Protein AF-K0PN01-F1 (afdb_monomer)

Solvent-accessible surface area (backbone atoms only — not comparable to full-atom values): 6183 Å² total; per-residue (Å²): 137,85,87,85,74,76,83,87,74,72,58,92,60,47,63,62,50,53,54,50,53,50,44,64,65,22,47,77,66,31,51,52,72,58,46,65,76,38,42,71,58,53,53,52,38,12,69,74,74,37,35,42,32,32,41,51,97,92,46,77,45,77,47,62,32,67,66,63,52,46,58,69,65,52,66,80,78,79,48,72,66,57,52,33,56,74,71,64,61,66,80,76,74,79,77,79,83,77,130

Structure (mmCIF, N/CA/C/O backbone):
data_AF-K0PN01-F1
#
_entry.id   AF-K0PN01-F1
#
loop_
_atom_site.group_PDB
_atom_site.id
_atom_site.type_symbol
_atom_site.label_atom_id
_atom_site.label_alt_id
_atom_site.label_comp_id
_atom_site.label_asym_id
_atom_site.label_entity_id
_atom_site.label_seq_id
_atom_site.pdbx_PDB_ins_code
_atom_site.Cartn_x
_atom_site.Cartn_y
_atom_site.Cartn_z
_atom_site.occupancy
_atom_site.B_iso_or_equiv
_atom_site.auth_seq_id
_atom_site.auth_comp_id
_atom_site.auth_asym_id
_atom_site.auth_atom_id
_atom_site.pdbx_PDB_model_num
ATOM 1 N N . MET A 1 1 ? 22.962 -12.218 -1.624 1.00 33.25 1 MET A N 1
ATOM 2 C CA . MET A 1 1 ? 22.176 -11.865 -2.824 1.00 33.25 1 MET A CA 1
ATOM 3 C C . MET A 1 1 ? 21.947 -10.361 -2.784 1.00 33.25 1 MET A C 1
ATOM 5 O O . MET A 1 1 ? 21.374 -9.892 -1.812 1.00 33.25 1 MET A O 1
ATOM 9 N N . ILE A 1 2 ? 22.512 -9.602 -3.725 1.00 31.59 2 ILE A N 1
ATOM 10 C CA . ILE A 1 2 ? 22.446 -8.132 -3.734 1.00 31.59 2 ILE A CA 1
ATOM 11 C C . ILE A 1 2 ? 21.397 -7.735 -4.773 1.00 31.59 2 ILE A C 1
ATOM 13 O O . ILE A 1 2 ? 21.616 -7.962 -5.958 1.00 31.59 2 ILE A O 1
ATOM 17 N N . VAL A 1 3 ? 20.282 -7.146 -4.345 1.00 31.38 3 VAL A N 1
ATOM 18 C CA . VAL A 1 3 ? 19.297 -6.567 -5.269 1.00 31.38 3 VAL A CA 1
ATOM 19 C C . VAL A 1 3 ? 19.666 -5.099 -5.473 1.00 31.38 3 VAL A C 1
ATOM 21 O O . VAL A 1 3 ? 19.425 -4.255 -4.612 1.00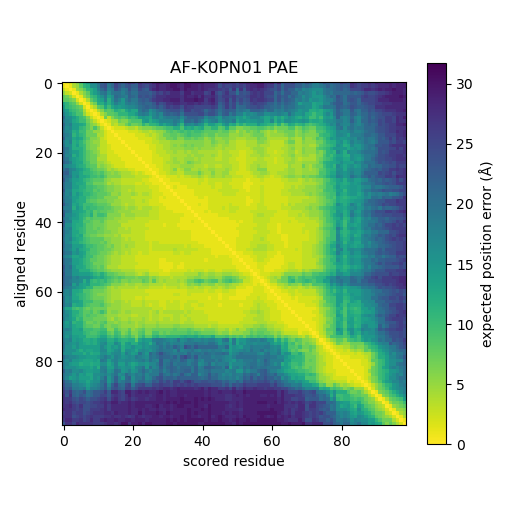 31.38 3 VAL A O 1
ATOM 24 N N . ARG A 1 4 ? 20.345 -4.810 -6.589 1.00 43.62 4 ARG A N 1
ATOM 25 C CA . ARG A 1 4 ? 20.660 -3.451 -7.046 1.00 43.62 4 ARG A CA 1
ATOM 26 C C . ARG A 1 4 ? 19.668 -3.049 -8.126 1.00 43.62 4 ARG A C 1
ATOM 28 O O . ARG A 1 4 ? 19.921 -3.338 -9.283 1.00 43.62 4 ARG A O 1
ATOM 35 N N . THR A 1 5 ? 18.623 -2.330 -7.742 1.00 41.91 5 THR A N 1
ATOM 36 C CA . THR A 1 5 ? 18.025 -1.267 -8.567 1.00 41.91 5 THR A CA 1
ATOM 37 C C . THR A 1 5 ? 17.321 -0.288 -7.630 1.00 41.91 5 THR A C 1
ATOM 39 O O . THR A 1 5 ? 16.113 -0.343 -7.414 1.00 41.91 5 THR A O 1
ATOM 42 N N . LEU A 1 6 ? 18.106 0.599 -7.013 1.00 45.66 6 LEU A N 1
ATOM 43 C CA . LEU A 1 6 ? 17.579 1.776 -6.327 1.00 45.66 6 LEU A CA 1
ATOM 44 C C . LEU A 1 6 ? 17.293 2.830 -7.409 1.00 45.66 6 LEU A C 1
ATOM 46 O O . LEU A 1 6 ? 18.230 3.287 -8.053 1.00 45.66 6 LEU A O 1
ATOM 50 N N . LYS A 1 7 ? 16.009 3.159 -7.622 1.00 50.53 7 LYS A N 1
ATOM 51 C CA . LYS A 1 7 ? 15.469 4.208 -8.518 1.00 50.53 7 LYS A CA 1
ATOM 52 C C . LYS A 1 7 ? 16.495 5.298 -8.878 1.00 50.53 7 LYS A C 1
ATOM 54 O O . LYS A 1 7 ? 16.698 6.229 -8.103 1.00 50.53 7 LYS A O 1
ATOM 59 N N . GLU A 1 8 ? 17.101 5.215 -10.063 1.00 54.03 8 GLU A N 1
ATOM 60 C CA . GLU A 1 8 ? 18.240 6.083 -10.403 1.00 54.03 8 GLU A CA 1
ATOM 61 C C . GLU A 1 8 ? 17.866 7.505 -10.844 1.00 54.03 8 GLU A C 1
ATOM 63 O O . GLU A 1 8 ? 18.743 8.361 -10.822 1.00 54.03 8 GLU A O 1
ATOM 68 N N . ARG A 1 9 ? 16.603 7.803 -11.190 1.00 50.66 9 ARG A N 1
ATOM 69 C CA . ARG A 1 9 ? 16.083 9.168 -11.453 1.00 50.66 9 ARG A CA 1
ATOM 70 C C . ARG A 1 9 ? 14.557 9.139 -11.631 1.00 50.66 9 ARG A C 1
ATOM 72 O O . ARG A 1 9 ? 14.076 9.004 -12.754 1.00 50.66 9 ARG A O 1
ATOM 79 N N . PRO A 1 10 ? 13.759 9.240 -10.559 1.00 56.12 10 PRO A N 1
ATOM 80 C CA . PRO A 1 10 ? 12.337 9.500 -10.731 1.00 56.12 10 PRO A CA 1
ATOM 81 C C . PRO A 1 10 ? 12.147 10.924 -11.303 1.00 56.12 10 PRO A C 1
ATOM 83 O O . PRO A 1 10 ? 12.792 11.849 -10.802 1.00 56.12 10 PRO A O 1
ATOM 86 N N . PRO A 1 11 ? 11.297 11.138 -12.330 1.00 58.88 11 PRO A N 1
ATOM 87 C CA . PRO A 1 11 ? 10.935 12.487 -12.768 1.00 58.88 11 PRO A CA 1
ATOM 88 C C . PRO A 1 11 ? 10.381 13.294 -11.583 1.00 58.88 11 PRO A C 1
ATOM 90 O O . PRO A 1 11 ? 9.824 12.716 -10.650 1.00 58.88 11 PRO A O 1
ATOM 93 N N . ALA A 1 12 ? 10.531 14.624 -11.596 1.00 63.69 12 ALA A N 1
ATOM 94 C CA . ALA A 1 12 ? 10.157 15.494 -10.469 1.00 63.69 12 ALA A CA 1
ATOM 95 C C . ALA A 1 12 ? 8.697 15.299 -9.994 1.00 63.69 12 ALA A C 1
ATOM 97 O O . ALA A 1 12 ? 8.383 15.486 -8.820 1.00 63.69 12 ALA A O 1
ATOM 98 N N . GLU A 1 13 ? 7.826 14.847 -10.896 1.00 66.94 13 GLU A N 1
ATOM 99 C CA . GLU A 1 13 ? 6.402 14.581 -10.675 1.00 66.94 13 GLU A CA 1
ATOM 100 C C . GLU A 1 13 ? 6.105 13.179 -10.115 1.00 66.94 13 GLU A C 1
ATOM 102 O O . GLU A 1 13 ? 4.993 12.907 -9.668 1.00 66.94 13 GLU A O 1
ATOM 107 N N . ALA A 1 14 ? 7.083 12.272 -10.078 1.00 67.62 14 ALA A N 1
ATOM 108 C CA . ALA A 1 14 ? 6.853 10.886 -9.677 1.00 67.62 14 ALA A CA 1
ATOM 109 C C . ALA A 1 14 ? 6.414 10.763 -8.214 1.00 67.62 14 ALA A C 1
ATOM 111 O O . ALA A 1 14 ? 5.578 9.930 -7.882 1.00 67.62 14 ALA A O 1
ATOM 112 N N . ARG A 1 15 ? 6.968 11.589 -7.319 1.00 70.56 15 ARG A N 1
ATOM 113 C CA . ARG A 1 15 ? 6.616 11.555 -5.893 1.00 70.56 15 ARG A CA 1
ATOM 114 C C . ARG A 1 15 ? 5.151 11.947 -5.640 1.00 70.56 15 ARG A C 1
ATOM 116 O O . ARG A 1 15 ? 4.474 11.171 -4.966 1.00 70.56 15 ARG A O 1
ATOM 123 N N . PRO A 1 16 ? 4.643 13.092 -6.137 1.00 77.56 16 PRO A N 1
ATOM 124 C CA . PRO A 1 16 ? 3.231 13.431 -5.978 1.00 77.56 16 PRO A CA 1
ATOM 125 C C . PRO A 1 16 ? 2.301 12.463 -6.719 1.00 77.56 16 PRO A C 1
ATOM 127 O O . PRO A 1 16 ? 1.259 12.123 -6.167 1.00 77.56 16 PRO A O 1
ATOM 130 N N . LEU A 1 17 ? 2.688 11.954 -7.896 1.00 74.81 17 LEU A N 1
ATOM 131 C CA . LEU A 1 17 ? 1.879 10.980 -8.636 1.00 74.81 17 LEU A CA 1
ATOM 132 C C . LEU A 1 17 ? 1.709 9.671 -7.849 1.00 74.81 17 LEU A C 1
ATOM 134 O O . LEU A 1 17 ? 0.592 9.212 -7.649 1.00 74.81 17 LEU A O 1
ATOM 138 N N . VAL A 1 18 ? 2.806 9.122 -7.317 1.00 77.00 18 VAL A N 1
ATOM 139 C CA . VAL A 1 18 ? 2.775 7.905 -6.490 1.00 77.00 18 VAL A CA 1
ATOM 140 C C . VAL A 1 18 ? 1.942 8.116 -5.227 1.00 77.00 18 VAL A C 1
ATOM 142 O O . VAL A 1 18 ? 1.161 7.244 -4.855 1.00 77.00 18 VAL A O 1
ATOM 145 N N . ALA A 1 19 ? 2.077 9.272 -4.570 1.00 80.19 19 ALA A N 1
ATOM 146 C CA . ALA A 1 19 ? 1.275 9.587 -3.392 1.00 80.19 19 ALA A CA 1
ATOM 147 C C . ALA A 1 19 ? -0.227 9.646 -3.719 1.00 80.19 19 ALA A C 1
ATOM 149 O O . ALA A 1 19 ? -1.028 9.098 -2.966 1.00 80.19 19 ALA A O 1
ATOM 150 N N . ALA A 1 20 ? -0.603 10.262 -4.844 1.00 81.75 20 ALA A N 1
ATOM 151 C CA . ALA A 1 20 ? -1.990 10.328 -5.296 1.00 81.75 20 ALA A CA 1
ATOM 152 C C . ALA A 1 20 ? -2.556 8.937 -5.615 1.00 81.75 20 ALA A C 1
ATOM 154 O O . ALA A 1 20 ? -3.627 8.601 -5.122 1.00 81.75 20 ALA A O 1
ATOM 155 N N . THR A 1 21 ? -1.813 8.100 -6.346 1.00 81.75 21 THR A N 1
ATOM 156 C CA . THR A 1 21 ? -2.240 6.731 -6.676 1.00 81.75 21 THR A CA 1
ATOM 157 C C . THR A 1 21 ? -2.445 5.874 -5.427 1.00 81.75 21 THR A C 1
ATOM 159 O O . THR A 1 21 ? -3.421 5.137 -5.337 1.00 81.75 21 THR A O 1
ATOM 162 N N . ILE A 1 22 ? -1.557 5.985 -4.433 1.00 82.19 22 ILE A N 1
ATOM 163 C CA . ILE A 1 22 ? -1.695 5.245 -3.170 1.00 82.19 22 ILE A CA 1
ATOM 164 C C . ILE A 1 22 ? -2.930 5.712 -2.388 1.00 82.19 22 ILE A C 1
ATOM 166 O O . ILE A 1 22 ? -3.647 4.883 -1.831 1.00 82.19 22 ILE A O 1
ATOM 170 N N . LEU A 1 23 ? -3.192 7.022 -2.343 1.00 85.00 23 LEU A N 1
ATOM 171 C CA . LEU A 1 23 ? -4.381 7.570 -1.682 1.00 85.00 23 LEU A CA 1
ATOM 172 C C . LEU A 1 23 ? -5.675 7.157 -2.390 1.00 85.00 23 LEU A C 1
ATOM 174 O O . LEU A 1 23 ? -6.658 6.848 -1.727 1.00 85.00 23 LEU A O 1
ATOM 178 N N . GLU A 1 24 ? -5.672 7.121 -3.721 1.00 85.00 24 GLU A N 1
ATOM 179 C CA . GLU A 1 24 ? -6.812 6.663 -4.513 1.00 85.00 24 GLU A CA 1
ATOM 180 C C . GLU A 1 24 ? -7.098 5.174 -4.277 1.00 85.00 24 GLU A C 1
ATOM 182 O O . GLU A 1 24 ? -8.239 4.805 -4.005 1.00 85.00 24 GLU A O 1
ATOM 187 N N . ALA A 1 25 ? -6.061 4.332 -4.291 1.00 84.19 25 ALA A N 1
ATOM 188 C CA . ALA A 1 25 ? -6.195 2.896 -4.056 1.00 84.19 25 ALA A CA 1
ATOM 189 C C . ALA A 1 25 ? -6.611 2.561 -2.614 1.00 84.19 25 ALA A C 1
ATOM 191 O O . ALA A 1 25 ? -7.407 1.652 -2.393 1.00 84.19 25 ALA A O 1
ATOM 192 N N . GLY A 1 26 ? -6.069 3.283 -1.627 1.00 84.56 26 GLY A N 1
ATOM 193 C CA . GLY A 1 26 ? -6.314 3.009 -0.210 1.00 84.56 26 GLY A CA 1
ATOM 194 C C . GLY A 1 26 ? -7.524 3.729 0.392 1.00 84.56 26 GLY A C 1
ATOM 195 O O . GLY A 1 26 ? -7.864 3.502 1.556 1.00 84.56 26 GLY A O 1
ATOM 196 N N . GLY A 1 27 ? -8.178 4.593 -0.386 1.00 87.69 27 GLY A N 1
ATOM 197 C CA . GLY A 1 27 ? -9.373 5.318 0.018 1.00 87.69 27 GLY A CA 1
ATOM 198 C C . GLY A 1 27 ? -9.141 6.316 1.155 1.00 87.69 27 GLY A C 1
ATOM 199 O O . GLY A 1 27 ? -8.063 6.886 1.332 1.00 87.69 27 GLY A O 1
ATOM 200 N N . MET A 1 28 ? -10.200 6.570 1.928 1.00 89.75 28 MET A N 1
ATOM 201 C CA . MET A 1 28 ? -10.166 7.589 2.977 1.00 89.75 28 MET A CA 1
ATOM 202 C C . MET A 1 28 ? -9.235 7.190 4.129 1.00 89.75 28 MET A C 1
ATOM 204 O O . MET A 1 28 ? -9.421 6.117 4.713 1.00 89.75 28 MET A O 1
ATOM 208 N N . PRO A 1 29 ? -8.298 8.069 4.531 1.00 92.62 29 PRO A N 1
ATOM 209 C CA . PRO A 1 29 ? -7.425 7.797 5.659 1.00 92.62 29 PRO A CA 1
ATOM 210 C C . PRO A 1 29 ? -8.191 7.539 6.961 1.00 92.62 29 PRO A C 1
ATOM 212 O O . PRO A 1 29 ? -9.094 8.279 7.357 1.00 92.62 29 PRO A O 1
ATOM 215 N N . LEU A 1 30 ? -7.802 6.476 7.656 1.00 94.94 30 LEU A N 1
ATOM 216 C CA . LEU A 1 30 ? -8.364 6.072 8.935 1.00 94.94 30 LEU A CA 1
ATOM 217 C C . LEU A 1 30 ? -7.598 6.723 10.079 1.00 94.94 30 LEU A C 1
ATOM 219 O O . LEU A 1 30 ? -6.369 6.712 10.112 1.00 94.94 30 LEU A O 1
ATOM 223 N N . ARG A 1 31 ? -8.309 7.192 11.105 1.00 94.69 31 ARG A N 1
ATOM 224 C CA . ARG A 1 31 ? -7.651 7.609 12.347 1.00 94.69 31 ARG A CA 1
ATOM 225 C C . ARG A 1 31 ? -6.980 6.406 13.001 1.00 94.69 31 ARG A C 1
ATOM 227 O O . ARG A 1 31 ? -7.562 5.323 13.066 1.00 94.69 31 ARG A O 1
ATOM 234 N N . LEU A 1 32 ? -5.811 6.615 13.608 1.00 94.12 32 LEU A N 1
ATOM 235 C CA . LEU A 1 32 ? -5.059 5.564 14.306 1.00 94.12 32 LEU A CA 1
ATOM 236 C C . LEU A 1 32 ? -5.911 4.724 15.278 1.00 94.12 32 LEU A C 1
ATOM 238 O O . LEU A 1 32 ? -5.742 3.508 15.375 1.00 94.12 32 LEU A O 1
ATOM 242 N N . ARG A 1 33 ? -6.841 5.357 16.004 1.00 94.56 33 ARG A N 1
ATOM 243 C CA . ARG A 1 33 ? -7.744 4.663 16.93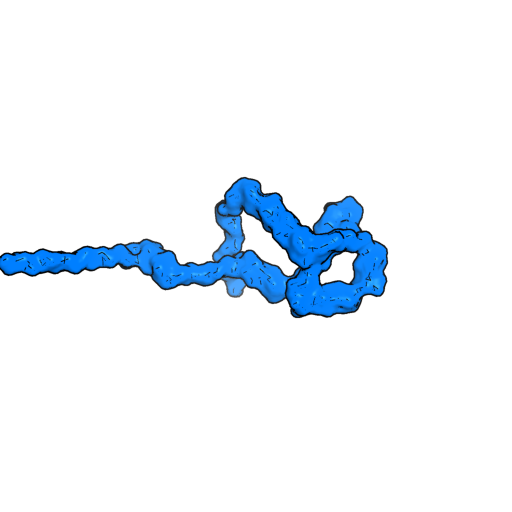7 1.00 94.56 33 ARG A CA 1
ATOM 244 C C . ARG A 1 33 ? -8.682 3.687 16.222 1.00 94.56 33 ARG A C 1
ATOM 246 O O . ARG A 1 33 ? -8.928 2.604 16.750 1.00 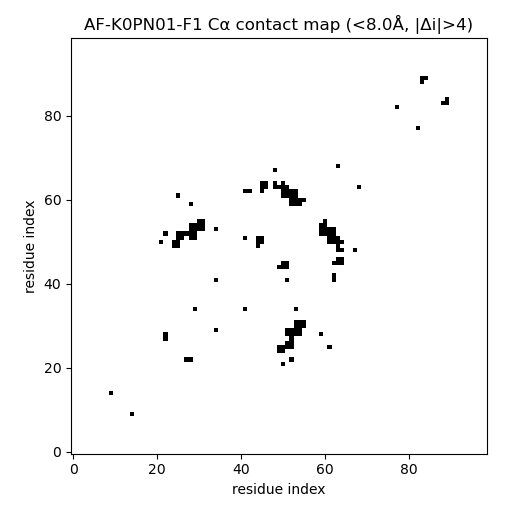94.56 33 ARG A O 1
ATOM 253 N N . ASP A 1 34 ? -9.185 4.059 15.052 1.00 94.94 34 ASP A N 1
ATOM 254 C CA . ASP A 1 34 ? -10.098 3.234 14.261 1.00 94.94 34 ASP A CA 1
ATOM 255 C C . ASP A 1 34 ? -9.341 2.108 13.561 1.00 94.94 34 ASP A C 1
ATOM 257 O O . ASP A 1 34 ? -9.788 0.961 13.590 1.00 94.94 34 ASP A O 1
ATOM 261 N N . ALA A 1 35 ? -8.140 2.404 13.054 1.00 94.38 35 ALA A N 1
ATOM 262 C CA . ALA A 1 35 ? -7.252 1.399 12.483 1.00 94.38 35 ALA A CA 1
ATOM 263 C C . ALA A 1 35 ? -6.896 0.302 13.502 1.00 94.38 35 ALA A C 1
ATOM 265 O O . ALA A 1 35 ? -7.036 -0.884 13.215 1.00 94.38 35 ALA A O 1
ATOM 266 N N . ARG A 1 36 ? -6.545 0.676 14.743 1.00 94.12 36 ARG A N 1
ATOM 267 C CA . ARG A 1 36 ? -6.251 -0.288 15.824 1.00 94.12 36 ARG A CA 1
ATOM 268 C C . ARG A 1 36 ? -7.427 -1.209 16.145 1.00 94.12 36 ARG A C 1
ATOM 270 O O . ARG A 1 36 ? -7.223 -2.390 16.397 1.00 94.12 36 ARG A O 1
ATOM 277 N N . ARG A 1 37 ? -8.654 -0.681 16.139 1.00 96.94 37 ARG A N 1
ATOM 278 C CA . ARG A 1 37 ? -9.872 -1.462 16.424 1.00 96.94 37 ARG A CA 1
ATOM 279 C C . ARG A 1 37 ? -10.200 -2.474 15.332 1.00 96.94 37 ARG A C 1
ATOM 281 O O . ARG A 1 37 ? -10.924 -3.425 15.598 1.00 96.94 37 ARG A O 1
ATOM 288 N N . ARG A 1 38 ? -9.703 -2.253 14.116 1.00 95.50 38 ARG A N 1
ATOM 289 C CA . ARG A 1 38 ? -10.025 -3.042 12.922 1.00 95.50 38 ARG A CA 1
ATOM 290 C C . ARG A 1 38 ? -8.800 -3.729 12.333 1.00 95.50 38 ARG A C 1
ATOM 292 O O . ARG A 1 38 ? -8.847 -4.123 11.176 1.00 95.50 38 ARG A O 1
ATOM 299 N N . LEU A 1 39 ? -7.724 -3.885 13.109 1.00 94.19 39 LEU A N 1
ATOM 300 C CA . LEU A 1 39 ? -6.431 -4.321 12.581 1.00 94.19 39 LEU A CA 1
ATOM 301 C C . LEU A 1 39 ? -6.541 -5.625 11.784 1.00 94.19 39 LEU A C 1
ATOM 303 O O . LEU A 1 39 ? -6.046 -5.678 10.672 1.00 94.19 39 LEU A O 1
ATOM 307 N N . PHE A 1 40 ? -7.277 -6.611 12.302 1.00 96.31 40 PHE A N 1
ATOM 308 C CA . PHE A 1 40 ? -7.515 -7.885 11.616 1.00 96.31 40 PHE A CA 1
ATOM 309 C C . PHE A 1 40 ? -8.204 -7.726 10.247 1.00 96.31 40 PHE A C 1
ATOM 311 O O . PH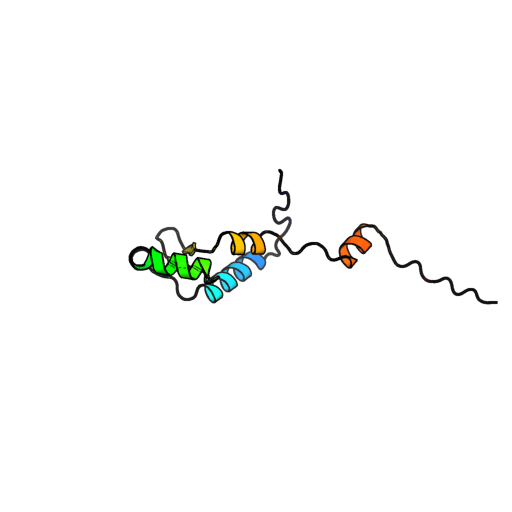E A 1 40 ? -7.833 -8.379 9.273 1.00 96.31 40 PHE A O 1
ATOM 318 N N . ILE A 1 41 ? -9.191 -6.831 10.154 1.00 95.81 41 ILE A N 1
ATOM 319 C CA . ILE A 1 41 ? -9.901 -6.546 8.900 1.00 95.81 41 ILE A CA 1
ATOM 320 C C . ILE A 1 41 ? -8.952 -5.854 7.921 1.00 95.81 41 ILE A C 1
ATOM 322 O O . ILE A 1 41 ? -8.893 -6.235 6.759 1.00 95.81 41 ILE A O 1
ATOM 326 N N . LEU A 1 42 ? -8.186 -4.870 8.396 1.00 95.25 42 LEU A N 1
ATOM 327 C CA . LEU A 1 42 ? -7.243 -4.122 7.563 1.00 95.25 42 LEU A CA 1
ATOM 328 C C . LEU A 1 42 ? -6.105 -5.000 7.045 1.00 95.25 42 LEU A C 1
ATOM 330 O O . LEU A 1 42 ? -5.711 -4.853 5.897 1.00 95.25 42 LEU A O 1
ATOM 334 N N . THR A 1 43 ? -5.595 -5.927 7.858 1.00 94.19 43 THR A N 1
ATOM 335 C CA . THR A 1 43 ? -4.570 -6.875 7.409 1.00 94.19 43 THR A CA 1
ATOM 336 C C . THR A 1 43 ? -5.121 -7.858 6.388 1.00 94.19 43 THR A C 1
ATOM 338 O O . THR A 1 43 ? -4.434 -8.140 5.419 1.00 94.19 43 THR A O 1
ATOM 341 N N . THR A 1 44 ? -6.357 -8.336 6.570 1.00 95.94 44 THR A N 1
ATOM 342 C CA . THR A 1 44 ? -7.007 -9.225 5.591 1.00 95.94 44 THR A CA 1
ATOM 343 C C . THR A 1 44 ? -7.217 -8.498 4.264 1.00 95.94 44 THR A C 1
ATOM 345 O O . THR A 1 44 ? -6.797 -8.990 3.228 1.00 95.94 44 THR A O 1
ATOM 348 N N . ALA A 1 45 ? -7.765 -7.280 4.306 1.00 93.50 45 ALA A N 1
ATOM 349 C CA . ALA A 1 45 ? -7.958 -6.458 3.116 1.00 93.50 45 ALA A CA 1
ATOM 350 C C . ALA A 1 45 ? -6.632 -6.174 2.390 1.00 93.50 45 ALA A C 1
ATOM 352 O O . ALA A 1 45 ? -6.559 -6.331 1.176 1.00 93.50 45 ALA A O 1
ATOM 353 N N . ALA A 1 46 ? -5.572 -5.834 3.132 1.00 93.94 46 ALA A N 1
ATOM 354 C CA . ALA A 1 46 ? -4.245 -5.631 2.557 1.00 93.94 46 ALA A CA 1
ATOM 355 C C . ALA A 1 46 ? -3.710 -6.899 1.882 1.00 93.94 46 ALA A C 1
ATOM 357 O O . ALA A 1 46 ? -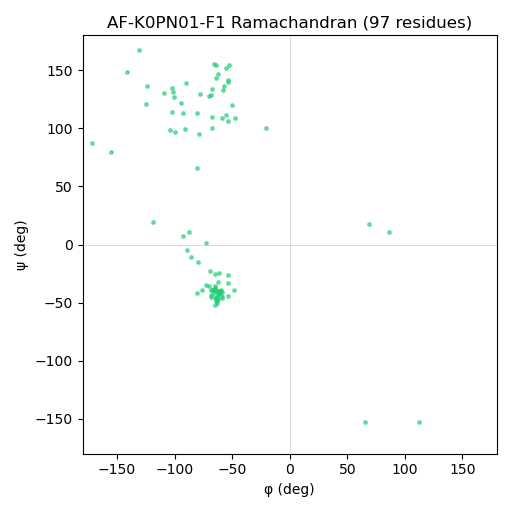3.141 -6.800 0.804 1.00 93.94 46 ALA A O 1
ATOM 358 N N . SER A 1 47 ? -3.920 -8.079 2.475 1.00 93.31 47 SER A N 1
ATOM 359 C CA . SER A 1 47 ? -3.575 -9.363 1.852 1.00 93.31 47 SER A CA 1
ATOM 360 C C . SER A 1 47 ? -4.385 -9.674 0.589 1.00 93.31 47 SER A C 1
ATOM 362 O O . SER A 1 47 ? -3.890 -10.397 -0.267 1.00 93.31 47 SER A O 1
ATOM 364 N N . ASP A 1 48 ? -5.585 -9.110 0.453 1.00 93.12 48 ASP A N 1
ATOM 365 C CA .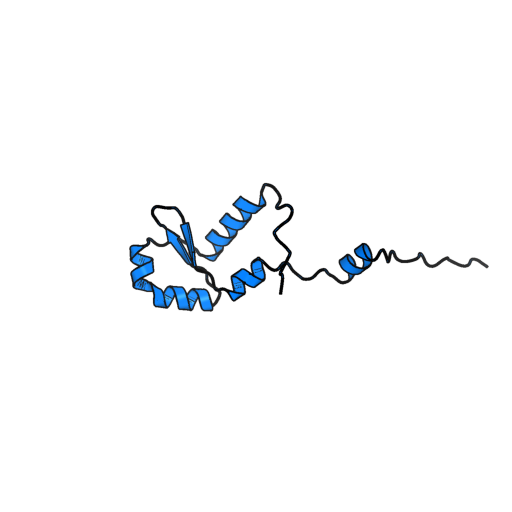 ASP A 1 48 ? -6.429 -9.219 -0.742 1.00 93.12 48 ASP A CA 1
ATOM 366 C C . ASP A 1 48 ? -6.123 -8.127 -1.794 1.00 93.12 48 ASP A C 1
ATOM 368 O O . ASP A 1 48 ? -6.893 -7.940 -2.739 1.00 93.12 48 ASP A O 1
ATOM 372 N N . GLY A 1 49 ? -5.024 -7.380 -1.630 1.00 89.38 49 GLY A N 1
ATOM 373 C CA . GLY A 1 49 ? -4.585 -6.331 -2.558 1.00 89.38 49 GLY A CA 1
ATOM 374 C C . GLY A 1 49 ? -5.202 -4.952 -2.309 1.00 89.38 49 GLY A C 1
ATOM 375 O O . GLY A 1 49 ? -5.066 -4.052 -3.139 1.00 89.38 49 GLY A O 1
ATOM 376 N N . TRP A 1 50 ? -5.889 -4.756 -1.178 1.00 92.25 50 TRP A N 1
ATOM 377 C CA . TRP A 1 50 ? -6.524 -3.485 -0.822 1.00 92.25 50 TRP A CA 1
ATOM 378 C C . TRP A 1 50 ? -5.709 -2.752 0.245 1.00 92.25 50 TRP A C 1
ATOM 380 O O . TRP A 1 50 ? -5.832 -3.062 1.436 1.00 92.25 50 TRP A O 1
ATOM 390 N N . PRO A 1 51 ? -4.875 -1.767 -0.135 1.00 93.00 51 PRO A N 1
ATOM 391 C CA . PRO A 1 51 ? -4.087 -1.031 0.837 1.00 93.00 51 PRO A CA 1
ATOM 392 C C . PRO A 1 51 ? -4.989 -0.206 1.762 1.00 93.00 51 PRO A C 1
ATOM 394 O O . PRO A 1 51 ? -6.100 0.181 1.409 1.00 93.00 51 PRO A O 1
ATOM 397 N N . ALA A 1 52 ? -4.493 0.102 2.957 1.00 95.00 52 ALA A N 1
ATOM 398 C CA . ALA A 1 52 ? -5.193 0.959 3.907 1.00 95.00 52 ALA A CA 1
ATOM 399 C C . ALA A 1 52 ? -4.322 2.140 4.318 1.00 95.00 52 ALA A C 1
ATOM 401 O O . ALA A 1 52 ? -3.140 1.991 4.635 1.00 95.00 52 ALA A O 1
ATOM 402 N N . ILE A 1 53 ? -4.930 3.321 4.372 1.00 95.12 53 ILE A N 1
ATOM 403 C CA . ILE A 1 53 ? -4.253 4.555 4.753 1.00 95.12 53 ILE A CA 1
ATOM 404 C C . ILE A 1 53 ? -4.602 4.900 6.199 1.00 95.12 53 ILE A C 1
ATOM 406 O O . ILE A 1 53 ? -5.767 4.889 6.586 1.00 95.12 53 ILE A O 1
ATOM 410 N N . ILE A 1 54 ? -3.594 5.197 7.017 1.00 95.38 54 ILE A N 1
ATOM 411 C CA . ILE A 1 54 ? -3.742 5.486 8.444 1.00 95.38 54 ILE A CA 1
ATOM 412 C C . ILE A 1 54 ? -3.120 6.847 8.748 1.00 95.38 54 ILE A C 1
ATOM 414 O O . ILE A 1 54 ? -1.922 7.057 8.573 1.00 95.38 54 ILE A O 1
ATOM 418 N N . GLU A 1 55 ? -3.926 7.765 9.267 1.00 94.00 55 GLU A N 1
ATOM 419 C CA . GLU A 1 55 ? -3.462 9.041 9.797 1.00 94.00 55 GLU A CA 1
ATOM 420 C C . GLU A 1 55 ? -2.844 8.873 11.186 1.00 94.00 55 GLU A C 1
ATOM 422 O O . GLU A 1 55 ? -3.439 8.311 12.117 1.00 94.00 55 GLU A O 1
ATOM 427 N N . SER A 1 56 ? -1.646 9.429 11.338 1.00 90.12 56 SER A N 1
ATOM 428 C CA . SER A 1 56 ? -0.911 9.524 12.592 1.00 90.12 56 SER A CA 1
ATOM 429 C C . SER A 1 56 ? -0.400 10.950 12.812 1.00 90.12 56 SER A C 1
ATOM 431 O O . SER A 1 56 ? -0.372 11.774 11.901 1.00 90.12 56 SER A O 1
ATOM 433 N N . GLN A 1 57 ? 0.068 11.237 14.027 1.00 87.12 57 GLN A N 1
ATOM 434 C CA . GLN A 1 57 ? 0.654 12.540 14.367 1.00 87.12 57 GLN A CA 1
ATOM 435 C C . GLN A 1 57 ? 1.917 12.865 13.544 1.00 87.12 57 GLN A C 1
ATOM 437 O O . GLN A 1 57 ? 2.240 14.031 13.358 1.00 87.12 57 GLN A O 1
ATOM 442 N N . GLY A 1 58 ? 2.623 11.846 13.039 1.00 86.62 58 GLY A N 1
ATOM 443 C CA . GLY A 1 58 ? 3.822 11.998 12.206 1.00 86.62 58 GLY A CA 1
ATOM 444 C C . GLY A 1 58 ? 3.546 12.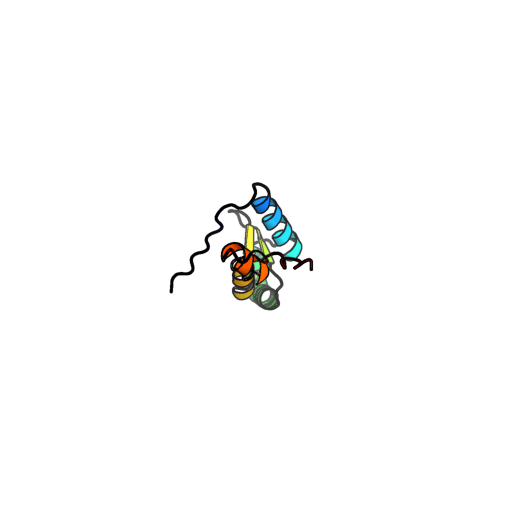020 10.700 1.00 86.62 58 GLY A C 1
ATOM 445 O O . GLY A 1 58 ? 4.491 11.972 9.916 1.00 86.62 58 GLY A O 1
ATOM 446 N N . GLY A 1 59 ? 2.274 12.045 10.292 1.00 87.81 59 GLY A N 1
ATOM 447 C CA . GLY A 1 59 ? 1.847 11.925 8.902 1.00 87.81 59 GLY A CA 1
ATOM 448 C C . GLY A 1 59 ? 1.099 10.624 8.633 1.00 87.81 59 GLY A C 1
ATOM 449 O O . GLY A 1 59 ? 0.459 10.054 9.520 1.00 87.81 59 GLY A O 1
ATOM 450 N N . VAL A 1 60 ? 1.167 10.163 7.390 1.00 89.06 60 VAL A N 1
ATOM 451 C CA . VAL A 1 60 ? 0.340 9.068 6.884 1.00 89.06 60 VAL A CA 1
ATOM 452 C C . VAL A 1 60 ? 1.146 7.773 6.814 1.00 89.06 60 VAL A C 1
ATOM 454 O O . VAL A 1 60 ? 2.275 7.761 6.327 1.00 89.06 60 VAL A O 1
ATOM 457 N N . VAL A 1 61 ? 0.554 6.680 7.286 1.00 91.25 61 VAL A N 1
ATOM 458 C CA . VAL A 1 61 ? 1.086 5.319 7.180 1.00 91.25 61 VAL A CA 1
ATOM 459 C C . VAL A 1 61 ? 0.230 4.545 6.184 1.00 91.25 61 VAL A C 1
ATOM 461 O O . VAL A 1 61 ? -0.992 4.547 6.295 1.00 91.25 61 VAL A O 1
ATOM 464 N N . CYS A 1 62 ? 0.864 3.876 5.224 1.00 91.25 62 CYS A N 1
ATOM 465 C CA . CYS A 1 62 ? 0.196 2.954 4.310 1.00 91.25 62 CYS A CA 1
ATOM 466 C C . CYS A 1 62 ? 0.446 1.516 4.777 1.00 91.25 62 CYS A C 1
ATOM 468 O O . CYS A 1 62 ? 1.596 1.128 4.992 1.00 91.25 62 CYS A O 1
ATOM 470 N N . LEU A 1 63 ? -0.624 0.745 4.945 1.00 93.56 63 LEU A N 1
ATOM 471 C CA . LEU A 1 63 ? -0.576 -0.704 5.083 1.00 93.56 63 LEU A CA 1
ATOM 472 C C . LEU A 1 63 ? -0.802 -1.315 3.699 1.00 93.56 63 LEU A C 1
ATOM 474 O O . LEU A 1 63 ? -1.838 -1.071 3.089 1.00 93.56 63 LEU A O 1
ATOM 478 N N . ILE A 1 64 ? 0.154 -2.109 3.231 1.00 91.81 64 ILE A N 1
ATOM 479 C CA . ILE A 1 64 ? 0.136 -2.795 1.936 1.00 91.81 64 ILE A CA 1
ATOM 480 C C . ILE A 1 64 ? 0.732 -4.193 2.122 1.00 91.81 64 ILE A C 1
ATOM 482 O O . ILE A 1 64 ? 1.592 -4.371 2.995 1.00 91.81 64 ILE A O 1
ATOM 486 N N . ALA A 1 65 ? 0.282 -5.181 1.345 1.00 92.62 65 ALA A N 1
ATOM 487 C CA . ALA A 1 65 ? 0.940 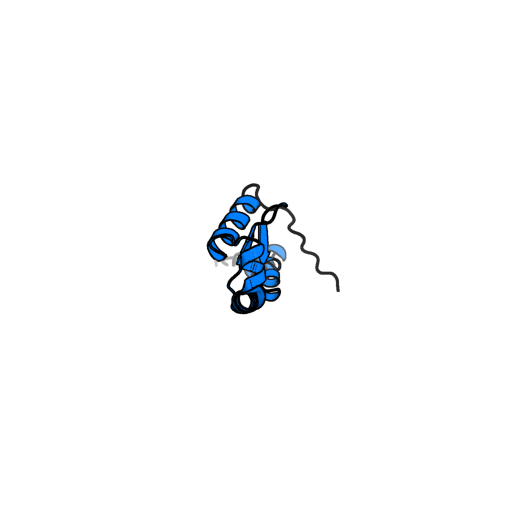-6.480 1.340 1.00 92.62 65 ALA A CA 1
ATOM 488 C C . ALA A 1 65 ? 2.388 -6.347 0.855 1.00 92.62 65 ALA A C 1
ATOM 490 O O . ALA A 1 65 ? 2.728 -5.498 0.028 1.00 92.62 65 ALA A O 1
ATOM 491 N N . LEU A 1 66 ? 3.262 -7.191 1.406 1.00 88.75 66 LEU A N 1
ATOM 492 C CA . LEU A 1 66 ? 4.671 -7.190 1.028 1.00 88.75 66 LEU A CA 1
ATOM 493 C C . LEU A 1 66 ? 4.842 -7.529 -0.454 1.00 88.75 66 LEU A C 1
ATOM 495 O O . LEU A 1 66 ? 5.635 -6.871 -1.117 1.00 88.75 66 LEU A O 1
ATOM 499 N N . ASP A 1 67 ? 4.099 -8.514 -0.953 1.00 87.00 67 ASP A N 1
ATOM 500 C CA . ASP A 1 67 ? 4.206 -8.971 -2.340 1.00 87.00 67 ASP A CA 1
ATOM 501 C C . ASP A 1 67 ? 3.816 -7.850 -3.316 1.00 87.00 67 ASP A C 1
ATOM 503 O O . ASP A 1 67 ? 4.595 -7.524 -4.209 1.00 87.00 67 ASP A O 1
ATOM 507 N N . ASP A 1 68 ? 2.715 -7.141 -3.049 1.00 85.62 68 ASP A N 1
ATOM 508 C CA . ASP A 1 68 ? 2.313 -5.967 -3.836 1.00 85.62 68 ASP A CA 1
ATOM 509 C C . ASP A 1 68 ? 3.377 -4.858 -3.802 1.00 85.62 68 ASP A C 1
ATOM 511 O O . ASP A 1 68 ? 3.675 -4.217 -4.811 1.00 85.62 68 ASP A O 1
ATOM 515 N N . LEU A 1 69 ? 3.986 -4.615 -2.636 1.00 84.12 69 LEU A N 1
ATOM 516 C CA . LEU A 1 69 ? 5.064 -3.635 -2.516 1.00 84.12 69 LEU A CA 1
ATOM 517 C C . LEU A 1 69 ? 6.303 -4.063 -3.312 1.00 84.12 69 LEU A C 1
ATOM 519 O O . LEU A 1 69 ? 6.964 -3.214 -3.916 1.00 84.12 69 LEU A O 1
ATOM 523 N N . VAL A 1 70 ? 6.631 -5.355 -3.303 1.00 81.81 70 VAL A N 1
ATOM 524 C CA . VAL A 1 70 ? 7.734 -5.916 -4.086 1.00 81.81 70 VAL A CA 1
ATOM 525 C C . VAL A 1 70 ? 7.460 -5.726 -5.571 1.00 81.81 70 VAL A C 1
ATOM 527 O O . VAL A 1 70 ? 8.336 -5.197 -6.245 1.00 81.81 70 VAL A O 1
ATOM 530 N N . ASP A 1 71 ? 6.260 -6.029 -6.058 1.00 79.25 71 ASP A N 1
ATOM 531 C CA . ASP A 1 71 ? 5.885 -5.838 -7.465 1.00 79.25 71 ASP A CA 1
ATOM 532 C C . ASP A 1 71 ? 5.930 -4.364 -7.898 1.00 79.25 71 ASP A C 1
ATOM 534 O O . ASP A 1 71 ? 6.293 -4.043 -9.027 1.00 79.25 71 ASP A O 1
ATOM 538 N N . VAL A 1 72 ? 5.630 -3.430 -6.990 1.00 72.75 72 VAL A N 1
ATOM 539 C CA . VAL A 1 72 ? 5.762 -1.987 -7.255 1.00 72.75 72 VAL A CA 1
ATOM 540 C C . VAL A 1 72 ? 7.227 -1.529 -7.289 1.00 72.75 72 VAL A C 1
ATOM 542 O O . VAL A 1 72 ? 7.580 -0.598 -8.022 1.00 72.75 72 VAL A O 1
ATOM 545 N N . ILE A 1 73 ? 8.093 -2.116 -6.458 1.00 70.69 73 ILE A N 1
ATOM 546 C CA . ILE A 1 73 ? 9.514 -1.742 -6.374 1.00 70.69 73 ILE A CA 1
ATOM 547 C C . ILE A 1 73 ? 10.323 -2.396 -7.494 1.00 70.69 73 ILE A C 1
ATOM 549 O O . ILE A 1 73 ? 11.212 -1.761 -8.070 1.00 70.69 73 ILE A O 1
ATOM 553 N N . VAL A 1 74 ? 10.040 -3.662 -7.776 1.00 68.81 74 VAL A N 1
ATOM 554 C CA . VAL A 1 74 ? 10.671 -4.445 -8.828 1.00 68.81 74 VAL A CA 1
ATOM 555 C C . VAL A 1 74 ? 10.012 -4.030 -10.134 1.00 68.81 74 VAL A C 1
ATOM 557 O O . VAL A 1 74 ? 8.951 -4.513 -10.503 1.00 68.81 74 VAL A O 1
ATOM 560 N N . GLY A 1 75 ? 10.642 -3.078 -10.824 1.00 63.22 75 GLY A N 1
ATOM 561 C CA . GLY A 1 75 ? 10.193 -2.670 -12.151 1.00 63.22 75 GLY A CA 1
ATOM 562 C C . GLY A 1 75 ? 10.057 -3.877 -13.091 1.00 63.22 75 GLY A C 1
ATOM 563 O O . GLY A 1 75 ? 10.737 -4.891 -12.893 1.00 63.22 75 GLY A O 1
ATOM 564 N N . PRO A 1 76 ? 9.197 -3.781 -14.119 1.00 62.91 76 PRO A N 1
ATOM 565 C CA . PRO A 1 76 ? 9.039 -4.854 -15.089 1.00 62.91 76 PRO A CA 1
ATOM 566 C C . PRO A 1 76 ? 10.399 -5.228 -15.685 1.00 62.91 76 PRO A C 1
ATOM 568 O O . PRO A 1 76 ? 11.232 -4.359 -15.953 1.00 62.91 76 PRO A O 1
ATOM 571 N N . LEU A 1 77 ? 10.621 -6.532 -15.880 1.00 58.34 77 LEU A N 1
ATOM 572 C CA . LEU A 1 77 ? 11.816 -7.017 -16.565 1.00 58.34 77 LEU A CA 1
ATOM 573 C C . LEU A 1 77 ? 11.932 -6.325 -17.931 1.00 58.34 77 LEU A C 1
ATOM 575 O O . LEU A 1 77 ? 10.906 -6.133 -18.595 1.00 58.34 77 LEU A O 1
ATOM 579 N N . PRO A 1 78 ? 13.154 -5.966 -18.361 1.00 65.25 78 PRO A N 1
ATOM 580 C CA . PRO A 1 78 ? 13.345 -5.316 -19.643 1.00 65.25 78 PRO A CA 1
ATOM 581 C C . PRO A 1 78 ? 12.773 -6.200 -20.746 1.00 65.25 78 PRO A C 1
ATOM 583 O O . PRO A 1 78 ? 12.938 -7.425 -20.768 1.00 65.25 78 PRO A O 1
ATOM 586 N N . THR A 1 79 ? 12.066 -5.570 -21.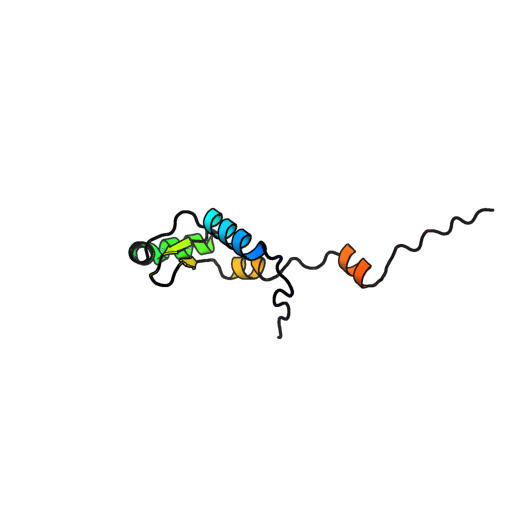669 1.00 77.12 79 THR A N 1
ATOM 587 C CA . THR A 1 79 ? 11.510 -6.256 -22.826 1.00 77.12 79 THR A CA 1
ATOM 588 C C . THR A 1 79 ? 12.640 -6.800 -23.702 1.00 77.12 79 THR A C 1
ATOM 590 O O . THR A 1 79 ? 13.739 -6.247 -23.755 1.00 77.12 79 THR A O 1
ATOM 593 N N . LEU A 1 80 ? 12.370 -7.862 -24.474 1.00 71.69 80 LEU A N 1
ATOM 594 C CA . LEU A 1 80 ? 13.343 -8.390 -25.442 1.00 71.69 80 LEU A CA 1
ATOM 595 C C . LEU A 1 80 ? 13.841 -7.299 -26.404 1.00 71.69 80 LEU A C 1
ATOM 597 O O . LEU A 1 80 ? 14.994 -7.318 -26.813 1.00 71.69 80 LEU A O 1
ATOM 601 N N . LYS A 1 81 ? 12.980 -6.334 -26.744 1.00 76.31 81 LYS A N 1
ATOM 602 C CA . LYS A 1 81 ? 13.338 -5.183 -27.572 1.00 76.31 81 LYS A CA 1
ATOM 603 C C . LYS A 1 81 ? 14.388 -4.301 -26.890 1.00 76.31 81 LYS A C 1
ATOM 605 O O . LYS A 1 81 ? 15.399 -4.014 -27.516 1.00 76.31 81 LYS A O 1
ATOM 610 N N . GLU A 1 82 ? 14.164 -3.915 -25.637 1.00 77.12 82 GLU A N 1
ATOM 611 C CA . GLU A 1 82 ? 15.113 -3.107 -24.856 1.00 77.12 82 GLU A CA 1
ATOM 612 C C . GLU A 1 82 ? 16.441 -3.847 -24.672 1.00 77.12 82 GLU A C 1
ATOM 614 O O . GLU A 1 82 ? 17.498 -3.267 -24.893 1.00 77.12 82 GLU A O 1
ATOM 619 N N . LEU A 1 83 ? 16.392 -5.158 -24.408 1.00 78.38 83 LEU A N 1
ATOM 620 C CA . LEU A 1 83 ? 17.586 -6.006 -24.343 1.00 78.38 83 LEU A CA 1
ATOM 621 C C . LEU A 1 83 ? 18.336 -6.070 -25.683 1.00 78.38 83 LEU A C 1
ATOM 623 O O . LEU A 1 83 ? 19.563 -6.052 -25.710 1.00 78.38 83 LEU A O 1
ATOM 627 N N . MET A 1 84 ? 17.623 -6.153 -26.810 1.00 81.19 84 MET A N 1
ATOM 628 C CA . MET A 1 84 ? 18.233 -6.165 -28.145 1.00 81.19 84 MET A CA 1
ATOM 629 C C . MET A 1 84 ? 18.837 -4.809 -28.523 1.00 81.19 84 MET A C 1
ATOM 631 O O . MET A 1 84 ? 19.868 -4.771 -29.196 1.00 81.19 84 MET A O 1
ATOM 635 N N . GLU A 1 85 ? 18.207 -3.710 -28.108 1.00 80.06 85 GLU A N 1
ATOM 636 C CA . GLU A 1 85 ? 18.715 -2.350 -28.292 1.00 80.06 85 GLU A CA 1
ATOM 637 C C . GLU A 1 85 ? 19.971 -2.109 -27.440 1.00 80.06 85 GLU A C 1
ATOM 639 O O . GLU A 1 85 ? 20.971 -1.621 -27.967 1.00 80.06 85 GLU A O 1
ATOM 644 N N . GLU A 1 86 ? 19.973 -2.547 -26.178 1.00 75.88 86 GLU A N 1
ATOM 645 C CA . GLU A 1 86 ? 21.133 -2.497 -25.276 1.00 75.88 86 GLU A CA 1
ATOM 646 C C . GLU A 1 86 ? 22.289 -3.386 -25.765 1.00 75.88 86 GLU A C 1
ATOM 648 O O . GLU A 1 86 ? 23.449 -2.975 -25.756 1.00 75.88 86 GLU A O 1
ATOM 653 N N . ALA A 1 87 ? 21.982 -4.571 -26.300 1.00 76.00 87 ALA A N 1
ATOM 654 C CA . ALA A 1 87 ? 22.961 -5.464 -26.920 1.00 76.00 87 ALA A CA 1
ATOM 655 C C . ALA A 1 87 ? 23.472 -4.970 -28.292 1.00 76.00 87 ALA A C 1
ATOM 657 O O . ALA A 1 87 ? 24.256 -5.661 -28.947 1.00 76.00 87 ALA A O 1
ATOM 658 N N . GLY A 1 88 ? 23.023 -3.800 -28.766 1.00 71.25 88 GLY A N 1
ATOM 659 C CA . GLY A 1 88 ? 23.456 -3.216 -30.035 1.00 71.25 88 GLY A CA 1
ATOM 660 C C . GLY A 1 88 ? 22.978 -3.982 -31.274 1.00 71.25 88 GLY A C 1
ATOM 661 O O . GLY A 1 88 ? 23.510 -3.782 -32.371 1.00 71.25 88 GLY A O 1
ATOM 662 N N . VAL A 1 89 ? 21.964 -4.844 -31.142 1.00 67.62 89 VAL A N 1
ATOM 663 C CA . VAL A 1 89 ? 21.379 -5.621 -32.245 1.00 67.62 89 VAL A CA 1
ATOM 664 C C . VAL A 1 89 ? 20.401 -4.735 -33.018 1.00 67.62 89 VAL A C 1
ATOM 666 O O . VAL A 1 89 ? 19.192 -4.958 -33.072 1.00 67.62 89 VAL A O 1
ATOM 669 N N . THR A 1 90 ? 20.925 -3.700 -33.667 1.00 60.31 90 THR A N 1
ATOM 670 C CA . THR A 1 90 ? 20.163 -2.972 -34.682 1.00 60.31 90 THR A CA 1
ATOM 671 C C . THR A 1 90 ? 20.003 -3.880 -35.897 1.00 60.31 90 THR A C 1
ATOM 673 O O . THR A 1 90 ? 20.967 -4.473 -36.388 1.00 60.31 90 THR A O 1
ATOM 676 N N . ARG A 1 91 ? 18.758 -4.049 -36.371 1.00 58.66 91 ARG A N 1
ATOM 677 C CA . ARG A 1 91 ? 18.442 -4.844 -37.568 1.00 58.66 91 ARG A CA 1
ATOM 678 C C . ARG A 1 91 ? 19.404 -4.451 -38.691 1.00 58.66 91 ARG A C 1
ATOM 680 O O . ARG A 1 91 ? 19.268 -3.369 -39.257 1.00 58.66 91 ARG A O 1
ATOM 687 N N . ARG A 1 92 ? 20.344 -5.335 -39.052 1.00 57.88 92 ARG A N 1
ATOM 688 C CA . ARG A 1 92 ? 21.122 -5.179 -40.286 1.00 57.88 92 ARG A CA 1
ATOM 689 C C . ARG A 1 92 ? 20.115 -5.056 -41.423 1.00 57.88 92 ARG A C 1
ATOM 691 O O . ARG A 1 92 ? 19.392 -6.010 -41.715 1.00 57.88 92 ARG A O 1
ATOM 698 N N . ALA A 1 93 ? 20.038 -3.870 -42.023 1.00 55.53 93 ALA A N 1
ATOM 699 C CA . ALA A 1 93 ? 19.232 -3.634 -43.206 1.00 55.53 93 ALA A CA 1
ATOM 700 C C . ALA A 1 93 ? 19.578 -4.725 -44.228 1.00 55.53 93 ALA A C 1
ATOM 702 O O . ALA A 1 93 ? 20.744 -4.883 -44.597 1.00 55.53 93 ALA A O 1
ATOM 703 N N . ARG A 1 94 ? 18.583 -5.526 -44.635 1.00 58.38 94 ARG A N 1
ATOM 704 C CA . ARG A 1 94 ? 18.740 -6.506 -45.715 1.00 58.38 94 ARG A CA 1
ATOM 705 C C . ARG A 1 94 ? 19.276 -5.749 -46.926 1.00 58.38 94 ARG A C 1
ATOM 707 O O . ARG A 1 94 ? 18.544 -4.982 -47.548 1.00 58.38 94 ARG A O 1
ATOM 714 N N . ARG A 1 95 ? 20.561 -5.938 -47.235 1.00 55.31 95 ARG A N 1
ATOM 715 C CA . ARG A 1 95 ? 21.197 -5.389 -48.430 1.00 55.31 95 ARG A CA 1
ATOM 716 C C . ARG A 1 95 ? 20.429 -5.950 -49.622 1.00 55.31 95 ARG A C 1
ATOM 718 O O . ARG A 1 95 ? 20.477 -7.149 -49.883 1.00 55.31 95 ARG A O 1
ATOM 725 N N . LYS A 1 96 ? 19.658 -5.093 -50.289 1.00 55.03 96 LYS A N 1
ATOM 726 C CA . LYS A 1 96 ? 18.947 -5.434 -51.519 1.00 55.03 96 LYS A CA 1
ATOM 727 C C . LYS A 1 96 ? 20.027 -5.665 -52.577 1.00 55.03 96 LYS A C 1
ATOM 729 O O . LYS A 1 96 ? 20.624 -4.707 -53.062 1.00 55.03 96 LYS A O 1
ATOM 734 N N . VAL A 1 97 ? 20.353 -6.929 -52.844 1.00 60.25 97 VAL A N 1
ATOM 735 C CA . VAL A 1 97 ? 21.230 -7.303 -53.956 1.00 60.25 97 VAL A CA 1
ATOM 736 C C . VAL A 1 97 ? 20.452 -6.975 -55.223 1.00 60.25 97 VAL A C 1
ATOM 738 O O . VAL A 1 97 ? 19.404 -7.562 -55.486 1.00 60.25 97 VAL A O 1
ATOM 741 N N . ARG A 1 98 ? 20.902 -5.940 -55.928 1.00 49.44 98 ARG A N 1
ATOM 742 C CA . ARG A 1 98 ? 20.378 -5.555 -57.233 1.00 49.44 98 ARG A CA 1
ATOM 743 C C . ARG A 1 98 ? 21.259 -6.273 -58.257 1.00 49.44 98 ARG A C 1
ATOM 745 O O . ARG A 1 98 ? 22.458 -6.004 -58.279 1.00 49.44 98 ARG A O 1
ATOM 752 N N . ASN A 1 99 ? 20.669 -7.222 -58.983 1.00 55.31 99 ASN A N 1
ATOM 753 C CA . ASN A 1 99 ? 21.239 -7.756 -60.221 1.00 55.31 99 ASN A CA 1
ATOM 754 C C . ASN A 1 99 ? 21.211 -6.684 -61.311 1.00 55.31 99 ASN A C 1
ATOM 756 O O . ASN A 1 99 ? 20.292 -5.828 -61.253 1.00 55.31 99 ASN A O 1
#

Secondary structure (DSSP, 8-state):
-------S---TTHHHHHHHHHHHHH-SPEEHHHHHHTHHHHHHHHHTT--EEEEETTEEEEE--HHHHHHHHSPPPPPHHHHHHHTT-----------

Nearest PDB structures (foldseek):
  3d55-assembly1_D  TM=5.972E-01  e=3.130E-02  Mycobacterium tuberculosis
  3k6q-assembly2_D  TM=8.690E-01  e=7.833E-01  Syntrophomonas wolfei subsp. wolfei str. Goettingen G311
  8j3g-assembly1_A  TM=2.610E-01  e=5.334E+00  Coptis chinensis

Radius of gyration: 21.92 Å; Cα contacts (8 Å, |Δi|>4): 73; chains: 1; bounding box: 34×27×77 Å

Organism: NCBI:txid1211777

Foldseek 3Di:
DDDDDDPPDDDPCNVVVVVVVLCVQQDDADEPVVCVVCVVVQQVCQVVQRKHWYQDPVGIDIRHDPVVVCPVRPPDDDDPVNVCVVVVVDPPPPPPPDD

pLDDT: mean 77.3, std 17.06, range [31.38, 96.94]

Mean predicted aligned error: 12.23 Å

Sequence (99 aa):
MIVRTLKERPPAEARPLVAATILEAGGMPLRLRDARRRLFILTTAASDGWPAIIESQGGVVCLIALDDLVDVIVGPLPTLKELMEEAGVTRRARRKVRN